Protein AF-U6GPA0-F1 (afdb_monomer_lite)

InterPro domains:
  IPR004038 Ribosomal protein eL8/eL30/eS12/Gadd45 [PF01248] (12-73)
  IPR029064 Ribosomal protein eL30-like superfamily [G3DSA:3.30.1330.30] (1-80)
  IPR029064 Ribosomal protein eL30-like superfamily [SSF55315] (11-75)
  IPR039109 Large ribosomal subunit protein eL30-like [PTHR11449] (2-76)

Radius of gyration: 24.14 Å; chains: 1; bounding box: 63×71×35 Å

Organism: Eimeria acervulina (NCBI:txid5801)

Structure (mmCIF, N/CA/C/O backbone):
data_AF-U6GPA0-F1
#
_entry.id   AF-U6GPA0-F1
#
loop_
_atom_site.group_PDB
_atom_site.id
_atom_site.type_symbol
_atom_site.label_atom_id
_atom_site.label_alt_id
_atom_site.label_comp_id
_atom_site.label_asym_id
_atom_site.label_entity_id
_atom_site.label_seq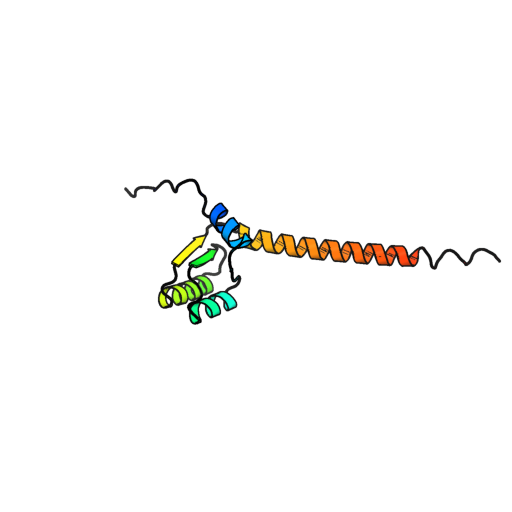_id
_atom_site.pdbx_PDB_ins_code
_atom_site.Cartn_x
_atom_site.Cartn_y
_atom_site.Cartn_z
_atom_site.occupancy
_atom_site.B_iso_or_equiv
_atom_site.auth_seq_id
_atom_site.auth_comp_id
_atom_site.auth_asym_id
_atom_site.auth_atom_id
_atom_site.pdbx_PDB_model_num
ATOM 1 N N . MET A 1 1 ? -22.396 -14.691 -23.720 1.00 36.34 1 MET A N 1
ATOM 2 C CA . MET A 1 1 ? -21.915 -13.312 -23.965 1.00 36.34 1 MET A CA 1
ATOM 3 C C . MET A 1 1 ? -21.836 -12.577 -22.632 1.00 36.34 1 MET A C 1
ATOM 5 O O . MET A 1 1 ? -22.861 -12.412 -21.980 1.00 36.34 1 MET A O 1
ATOM 9 N N . ALA A 1 2 ? -20.628 -12.251 -22.166 1.00 42.59 2 ALA A N 1
ATOM 10 C CA . ALA A 1 2 ? -20.406 -11.678 -20.838 1.00 42.59 2 ALA A CA 1
ATOM 11 C C . ALA A 1 2 ? -20.952 -10.242 -20.759 1.00 42.59 2 ALA A C 1
ATOM 13 O O . ALA A 1 2 ? -20.607 -9.385 -21.572 1.00 42.59 2 ALA A O 1
ATOM 14 N N . ARG A 1 3 ? -21.828 -9.985 -19.781 1.00 44.03 3 ARG A N 1
ATOM 15 C CA . ARG A 1 3 ? -22.432 -8.670 -19.544 1.00 44.03 3 ARG A CA 1
ATOM 16 C C . ARG A 1 3 ? -21.354 -7.698 -19.061 1.00 44.03 3 ARG A C 1
ATOM 18 O O . ARG A 1 3 ? -20.890 -7.791 -17.929 1.00 44.03 3 ARG A O 1
ATOM 25 N N . LYS A 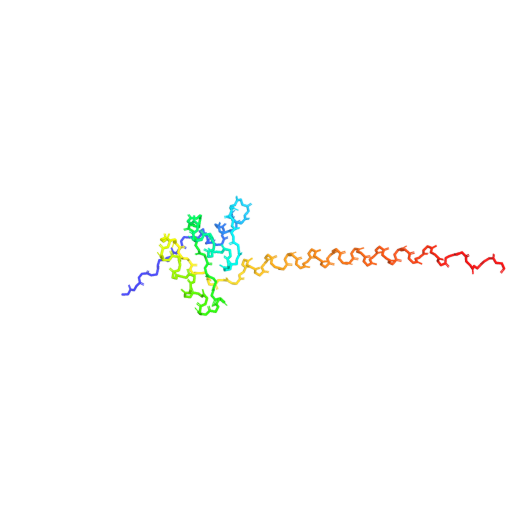1 4 ? -20.975 -6.746 -19.916 1.00 48.09 4 LYS A N 1
ATOM 26 C CA . LYS A 1 4 ? -20.126 -5.604 -19.560 1.00 48.09 4 LYS A CA 1
ATOM 27 C C . LYS A 1 4 ? -20.914 -4.695 -18.613 1.00 48.09 4 LYS A C 1
ATOM 29 O O . LYS A 1 4 ? -21.706 -3.866 -19.055 1.00 48.09 4 LYS A O 1
ATOM 34 N N . GLN A 1 5 ? -20.745 -4.892 -17.307 1.00 47.75 5 GLN A N 1
ATOM 35 C CA . GLN A 1 5 ? -21.302 -4.003 -16.290 1.00 47.75 5 GLN A CA 1
ATOM 36 C C . GLN A 1 5 ? -20.714 -2.599 -16.489 1.00 47.75 5 GLN A C 1
ATOM 38 O O . GLN A 1 5 ? -19.514 -2.384 -16.321 1.00 47.75 5 GLN A O 1
ATOM 43 N N . LYS A 1 6 ? -21.567 -1.641 -16.873 1.00 48.09 6 LYS A N 1
ATOM 44 C CA . LYS A 1 6 ? -21.276 -0.206 -16.780 1.00 48.09 6 LYS A CA 1
ATOM 45 C C . LYS A 1 6 ? -21.025 0.109 -15.304 1.00 48.09 6 LYS A C 1
ATOM 47 O O . LYS A 1 6 ? -21.964 0.159 -14.516 1.00 48.09 6 LYS A O 1
ATOM 52 N N . GLN A 1 7 ? -19.758 0.261 -14.927 1.00 54.66 7 GLN A N 1
ATOM 53 C CA . GLN A 1 7 ? -19.377 0.705 -13.590 1.00 54.66 7 GLN A CA 1
ATOM 54 C C . GLN A 1 7 ? -19.863 2.144 -13.406 1.00 54.66 7 GLN A C 1
ATOM 56 O O . GLN A 1 7 ? -19.495 3.030 -14.177 1.00 54.66 7 GLN A O 1
ATOM 61 N N . GLY A 1 8 ? -20.743 2.332 -12.419 1.00 44.81 8 GLY A N 1
ATOM 62 C CA . GLY A 1 8 ? -21.297 3.623 -12.030 1.00 44.81 8 GLY A CA 1
ATOM 63 C C . GLY A 1 8 ? -20.200 4.666 -11.841 1.00 44.81 8 GLY A C 1
ATOM 64 O O . GLY A 1 8 ? -19.138 4.385 -11.284 1.00 44.81 8 GLY A O 1
ATOM 65 N N . ALA A 1 9 ? -20.478 5.860 -12.349 1.00 43.22 9 ALA A N 1
ATOM 66 C CA . ALA A 1 9 ? -19.556 6.967 -12.551 1.00 43.22 9 ALA A CA 1
ATOM 67 C C . ALA A 1 9 ? -19.135 7.706 -11.264 1.00 43.22 9 ALA A C 1
ATOM 69 O O . ALA A 1 9 ? -18.809 8.885 -11.318 1.00 43.22 9 ALA A O 1
ATOM 70 N N . ASP A 1 10 ? -19.038 7.009 -10.132 1.00 51.75 10 ASP A N 1
ATOM 71 C CA . ASP A 1 10 ? -18.179 7.423 -9.023 1.00 51.75 10 ASP A CA 1
ATOM 72 C C . ASP A 1 10 ? -16.848 6.696 -9.192 1.00 51.75 10 ASP A C 1
ATOM 74 O O . ASP A 1 10 ? -16.615 5.618 -8.628 1.00 51.75 10 ASP A O 1
ATOM 78 N N . GLY A 1 11 ? -16.004 7.233 -10.073 1.00 70.06 11 GLY A N 1
ATOM 79 C CA . GLY A 1 11 ? -14.770 6.576 -10.490 1.00 70.06 11 GLY A CA 1
ATOM 80 C C . GLY A 1 11 ? -13.920 6.151 -9.291 1.00 70.06 11 GLY A C 1
ATOM 81 O O . GLY A 1 11 ? -13.771 6.895 -8.329 1.00 70.06 11 GLY A O 1
ATOM 82 N N . ILE A 1 12 ? -13.303 4.968 -9.349 1.00 75.94 12 ILE A N 1
ATOM 83 C CA . ILE A 1 12 ? -12.309 4.501 -8.356 1.00 75.94 12 ILE A CA 1
ATOM 84 C C . ILE A 1 12 ? -11.296 5.602 -8.000 1.00 75.94 12 ILE A C 1
ATOM 86 O O . ILE A 1 12 ? -10.860 5.706 -6.859 1.00 75.94 12 ILE A O 1
ATOM 90 N N . ASN A 1 13 ? -11.000 6.479 -8.957 1.00 77.38 13 ASN A N 1
ATOM 91 C CA . ASN A 1 13 ? -10.149 7.651 -8.798 1.00 77.38 13 ASN A CA 1
ATOM 92 C C . ASN A 1 13 ? -10.666 8.660 -7.758 1.00 77.38 13 ASN A C 1
ATOM 94 O O . ASN A 1 13 ? -9.859 9.159 -6.980 1.00 77.38 13 ASN A O 1
ATOM 98 N N . SER A 1 14 ? -11.971 8.955 -7.702 1.00 81.25 14 SER A N 1
ATOM 99 C CA . SER A 1 14 ? -12.538 9.900 -6.724 1.00 81.25 14 SER A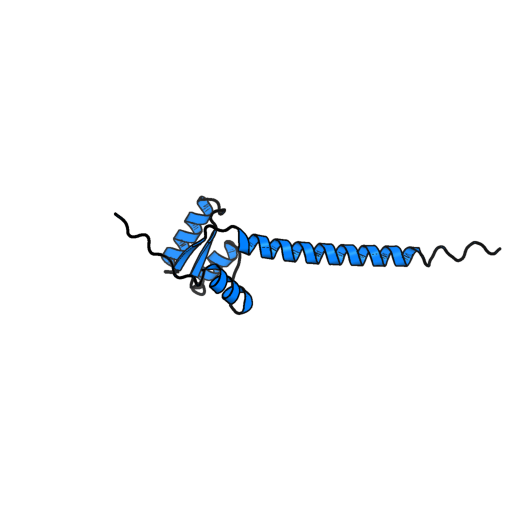 CA 1
ATOM 100 C C . SER A 1 14 ? -12.489 9.324 -5.308 1.00 81.25 14 SER A C 1
ATOM 102 O O . SER A 1 14 ? -12.065 9.997 -4.368 1.00 81.25 14 SER A O 1
ATOM 104 N N . ARG A 1 15 ? -12.814 8.034 -5.167 1.00 81.75 15 ARG A N 1
ATOM 105 C CA . ARG A 1 15 ? -12.704 7.297 -3.898 1.00 81.75 15 ARG A CA 1
ATOM 106 C C . ARG A 1 15 ? -11.257 7.207 -3.426 1.00 81.75 15 ARG A C 1
ATOM 108 O O . ARG A 1 15 ? -10.974 7.425 -2.252 1.00 81.75 15 ARG A O 1
ATOM 115 N N . LEU A 1 16 ? -10.331 6.952 -4.347 1.00 81.81 16 LEU A N 1
ATOM 116 C CA . LEU A 1 16 ? -8.905 6.913 -4.054 1.00 81.81 16 LEU A CA 1
ATOM 117 C C . LEU A 1 16 ? -8.388 8.288 -3.615 1.00 81.81 16 LEU A C 1
ATOM 119 O O . LEU A 1 16 ? -7.663 8.372 -2.631 1.00 81.81 16 LEU A O 1
ATOM 123 N N . GLN A 1 17 ? -8.804 9.371 -4.277 1.00 81.56 17 GLN A N 1
ATOM 124 C CA . GLN A 1 17 ? -8.461 10.735 -3.862 1.00 81.56 17 GLN A CA 1
ATOM 125 C C . GLN A 1 17 ? -8.957 11.064 -2.449 1.00 81.56 17 GLN A C 1
ATOM 127 O O . GLN A 1 17 ? -8.227 11.698 -1.692 1.00 81.56 17 GLN A O 1
ATOM 132 N N . LEU A 1 18 ? -10.161 10.624 -2.074 1.00 81.81 18 LEU A N 1
ATOM 133 C CA . LEU A 1 18 ? -10.677 10.803 -0.717 1.00 81.81 18 LEU A CA 1
ATOM 134 C C . LEU A 1 18 ? -9.818 10.049 0.309 1.00 81.81 18 LEU A C 1
ATOM 136 O O . LEU A 1 18 ? -9.375 10.638 1.292 1.00 81.81 18 LEU A O 1
ATOM 140 N N . VAL A 1 19 ? -9.516 8.774 0.040 1.00 82.50 19 VAL A N 1
ATOM 141 C CA . VAL A 1 19 ? -8.678 7.932 0.910 1.00 82.50 19 VAL A CA 1
ATOM 142 C C . VAL A 1 19 ? -7.273 8.513 1.074 1.00 82.50 19 VAL A C 1
ATOM 144 O O . VAL A 1 19 ? -6.705 8.420 2.154 1.00 82.50 19 VAL A O 1
ATOM 147 N N . MET A 1 20 ? -6.722 9.160 0.048 1.00 84.31 20 MET A N 1
ATOM 148 C CA . MET A 1 20 ? -5.417 9.822 0.152 1.00 84.31 20 MET A CA 1
ATOM 149 C C . MET A 1 20 ? -5.456 11.123 0.957 1.00 84.31 20 MET A C 1
ATOM 151 O O . MET A 1 20 ? -4.434 11.514 1.509 1.00 84.31 20 MET A O 1
ATOM 155 N N . LYS A 1 21 ? -6.607 11.805 1.018 1.00 80.19 21 LYS A N 1
ATOM 156 C CA . LYS A 1 21 ? -6.765 13.054 1.779 1.00 80.19 21 LYS A CA 1
ATOM 157 C C . LYS A 1 21 ? -6.998 12.811 3.268 1.00 80.19 21 LYS A C 1
ATOM 159 O O . LYS A 1 21 ? -6.436 13.531 4.083 1.00 80.19 21 LYS A O 1
ATOM 164 N N . SER A 1 22 ? -7.845 11.846 3.621 1.00 80.12 22 SER A N 1
ATOM 165 C CA . SER A 1 22 ? -8.290 11.633 5.009 1.00 80.12 22 SER A CA 1
ATOM 166 C C . SER A 1 22 ? -7.959 10.251 5.573 1.00 80.12 22 SER A C 1
ATOM 168 O O . SER A 1 22 ? -8.059 10.035 6.780 1.00 80.12 22 SER A O 1
ATOM 170 N N . GLY A 1 23 ? -7.583 9.296 4.722 1.00 80.25 23 GLY A N 1
ATOM 171 C CA . GLY A 1 23 ? -7.333 7.914 5.112 1.00 80.25 23 GLY A CA 1
ATOM 172 C C . GLY A 1 23 ? -5.886 7.638 5.516 1.00 80.25 23 GLY A C 1
ATOM 173 O O . GLY A 1 23 ? -4.952 8.365 5.183 1.00 80.25 23 GLY A O 1
ATOM 174 N N . LYS A 1 24 ? -5.690 6.517 6.219 1.00 84.31 24 LYS A N 1
ATOM 175 C CA . LYS A 1 24 ? -4.362 5.954 6.491 1.00 84.31 24 LYS A CA 1
ATOM 176 C C . LYS A 1 24 ? -3.951 5.073 5.320 1.00 84.31 24 LYS A C 1
ATOM 178 O O . LYS A 1 24 ? -4.598 4.062 5.054 1.00 84.31 24 LYS A O 1
ATOM 183 N N . VAL A 1 25 ? -2.871 5.450 4.645 1.00 86.44 25 VAL A N 1
ATOM 184 C CA . VAL A 1 25 ? -2.378 4.756 3.454 1.00 86.44 25 VAL A CA 1
ATOM 185 C C . VAL A 1 25 ? -0.901 4.435 3.627 1.00 86.44 25 VAL A C 1
ATOM 187 O O . VAL A 1 25 ? -0.120 5.274 4.070 1.00 86.44 25 VAL A O 1
ATOM 190 N N . CYS A 1 26 ? -0.509 3.220 3.254 1.00 82.94 26 CYS A N 1
ATOM 191 C CA . CYS A 1 26 ? 0.889 2.822 3.155 1.00 82.94 26 CYS A CA 1
ATOM 192 C C . CYS A 1 26 ? 1.257 2.667 1.678 1.00 82.94 26 CYS A C 1
ATOM 194 O O . CYS A 1 26 ? 0.525 2.029 0.923 1.00 82.94 26 CYS A O 1
ATOM 196 N N . LEU A 1 27 ? 2.394 3.235 1.277 1.00 84.75 27 LEU A N 1
ATOM 197 C CA . LEU A 1 27 ? 2.920 3.136 -0.084 1.00 84.75 27 LEU A CA 1
ATOM 198 C C . LEU A 1 27 ? 4.213 2.319 -0.084 1.00 84.75 27 LEU A C 1
ATOM 200 O O . LEU A 1 27 ? 5.034 2.451 0.826 1.00 84.75 27 LEU A O 1
ATOM 204 N N . GLY A 1 28 ? 4.396 1.504 -1.124 1.00 83.81 28 GLY A N 1
ATOM 205 C CA . GLY A 1 28 ? 5.563 0.641 -1.305 1.00 83.81 28 GLY A CA 1
ATOM 206 C C . GLY A 1 28 ? 5.320 -0.819 -0.914 1.00 83.81 28 GLY A C 1
ATOM 207 O O . GLY A 1 28 ? 4.416 -1.148 -0.155 1.00 83.81 28 GLY A O 1
ATOM 208 N N . VAL A 1 29 ? 6.142 -1.722 -1.454 1.00 85.88 29 VAL A N 1
ATOM 209 C CA . VAL A 1 29 ? 5.929 -3.170 -1.286 1.00 85.88 29 VAL A CA 1
ATOM 210 C C . VAL A 1 29 ? 6.388 -3.686 0.075 1.00 85.88 29 VAL A C 1
ATOM 212 O O . VAL A 1 29 ? 5.660 -4.440 0.707 1.00 85.88 29 VAL A O 1
ATOM 215 N N . LYS A 1 30 ? 7.538 -3.235 0.591 1.00 88.19 30 LYS A N 1
ATOM 216 C CA . LYS A 1 30 ? 8.031 -3.654 1.920 1.00 88.19 30 LYS A CA 1
ATOM 217 C C . LYS A 1 30 ? 7.042 -3.292 3.036 1.00 88.19 30 LYS A C 1
ATOM 219 O O . LYS A 1 30 ? 6.742 -4.104 3.907 1.00 88.19 30 LYS A O 1
ATOM 224 N N . THR A 1 31 ? 6.515 -2.074 2.977 1.00 88.69 31 THR A N 1
ATOM 225 C CA . THR A 1 31 ? 5.507 -1.552 3.907 1.00 88.69 31 THR A CA 1
ATOM 226 C C . THR A 1 31 ? 4.160 -2.244 3.711 1.00 88.69 31 THR A C 1
ATOM 228 O O 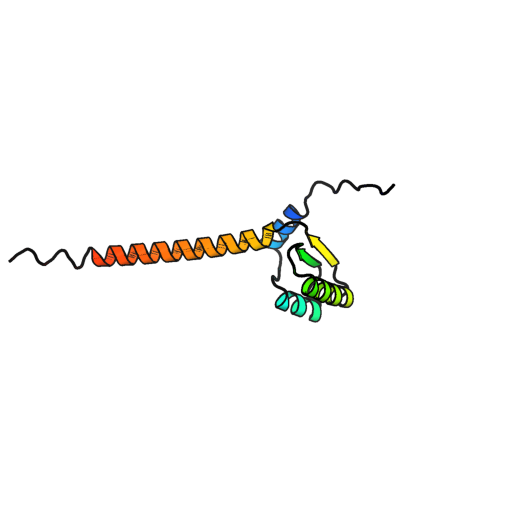. THR A 1 31 ? 3.528 -2.596 4.702 1.00 88.69 31 THR A O 1
ATOM 231 N N . ALA A 1 32 ? 3.742 -2.519 2.469 1.00 87.88 32 ALA A N 1
ATOM 232 C CA . ALA A 1 32 ? 2.530 -3.292 2.196 1.00 87.88 32 ALA A CA 1
ATOM 233 C C . ALA A 1 32 ? 2.608 -4.713 2.774 1.00 87.88 32 ALA A C 1
ATOM 235 O O . ALA A 1 32 ? 1.679 -5.134 3.454 1.00 87.88 32 ALA A O 1
ATOM 236 N N . VAL A 1 33 ? 3.727 -5.423 2.591 1.00 89.75 33 VAL A N 1
ATOM 237 C CA . VAL A 1 33 ? 3.944 -6.761 3.170 1.00 89.75 33 VAL A CA 1
ATOM 238 C C . VAL A 1 33 ? 3.937 -6.708 4.700 1.00 89.75 33 VAL A C 1
ATOM 240 O O . VAL A 1 33 ? 3.327 -7.560 5.338 1.00 89.75 33 VAL A O 1
ATOM 243 N N . HIS A 1 34 ? 4.539 -5.687 5.315 1.00 91.94 34 HIS A N 1
ATOM 244 C CA . HIS A 1 34 ? 4.464 -5.505 6.768 1.00 91.94 34 HIS A CA 1
ATOM 245 C C . HIS A 1 34 ? 3.020 -5.268 7.254 1.00 91.94 34 HIS A C 1
ATOM 247 O O . HIS A 1 34 ? 2.567 -5.887 8.219 1.00 91.94 34 HIS A O 1
ATOM 253 N N . SER A 1 35 ? 2.261 -4.416 6.562 1.00 90.69 35 SER A N 1
ATOM 254 C CA . SER A 1 35 ? 0.851 -4.145 6.869 1.00 90.69 35 SER A CA 1
ATOM 255 C C . SER A 1 35 ? -0.061 -5.356 6.633 1.00 90.69 35 SER A C 1
ATOM 257 O O . SER A 1 35 ? -1.026 -5.541 7.374 1.00 90.69 35 SER A O 1
ATOM 259 N N . LEU A 1 36 ? 0.259 -6.200 5.647 1.00 90.56 36 LEU A N 1
ATOM 260 C CA . LEU A 1 36 ? -0.406 -7.482 5.396 1.00 90.56 36 LEU A CA 1
ATOM 261 C C . LEU A 1 36 ? -0.114 -8.486 6.515 1.00 90.56 36 LEU A C 1
ATOM 263 O O . LEU A 1 36 ? -1.041 -9.053 7.082 1.00 90.56 36 LEU A O 1
ATOM 267 N N . ARG A 1 37 ? 1.157 -8.644 6.904 1.00 90.31 37 ARG A N 1
ATOM 268 C CA . ARG A 1 37 ? 1.569 -9.542 7.999 1.00 90.31 37 ARG A CA 1
ATOM 269 C C . ARG A 1 37 ? 0.973 -9.155 9.350 1.00 90.31 37 ARG A C 1
ATOM 271 O O . ARG A 1 37 ? 0.718 -10.023 10.173 1.00 90.31 37 ARG A O 1
ATOM 278 N N . THR A 1 38 ? 0.769 -7.862 9.584 1.00 91.19 38 THR A N 1
ATOM 279 C CA . THR A 1 38 ? 0.149 -7.352 10.817 1.00 91.19 38 THR A CA 1
ATOM 280 C C . THR A 1 38 ? -1.382 -7.329 10.763 1.00 91.19 38 THR A C 1
ATOM 282 O O . THR A 1 38 ? -2.005 -6.938 11.746 1.00 91.19 38 THR A O 1
ATOM 285 N N . GLY A 1 39 ? -1.999 -7.703 9.634 1.00 88.31 39 GLY A N 1
ATOM 286 C CA . GLY A 1 39 ? -3.458 -7.722 9.465 1.00 88.31 39 GLY A CA 1
ATOM 287 C C . GLY A 1 39 ? -4.121 -6.339 9.462 1.00 88.31 39 GLY A C 1
ATOM 288 O O . GLY A 1 39 ? -5.337 -6.231 9.597 1.00 88.31 39 GLY A O 1
ATOM 289 N N . LYS A 1 40 ? -3.342 -5.257 9.331 1.00 88.44 40 LYS A N 1
ATOM 290 C CA . LYS A 1 40 ? -3.858 -3.876 9.317 1.00 88.44 40 LYS A CA 1
ATOM 291 C C . LYS A 1 40 ? -4.347 -3.452 7.933 1.00 88.44 40 LYS A C 1
ATOM 293 O O . LYS A 1 40 ? -5.155 -2.528 7.822 1.00 88.44 40 LYS A O 1
ATOM 298 N N . ALA A 1 41 ? -3.837 -4.089 6.881 1.00 88.12 41 ALA A N 1
ATOM 299 C CA . ALA A 1 41 ? -4.276 -3.847 5.515 1.00 88.12 41 ALA A CA 1
ATOM 300 C C . ALA A 1 41 ? -5.680 -4.433 5.289 1.00 88.12 41 ALA A C 1
ATOM 302 O O . ALA A 1 41 ? -5.953 -5.558 5.682 1.00 88.12 41 ALA A O 1
ATOM 303 N N . LYS A 1 42 ? -6.568 -3.661 4.653 1.00 89.06 42 LYS A N 1
ATOM 304 C CA . LYS A 1 42 ? -7.919 -4.112 4.253 1.00 89.06 42 LYS A CA 1
ATOM 305 C C . LYS A 1 42 ? -8.083 -4.201 2.734 1.00 89.06 42 LYS A C 1
ATOM 307 O O . LYS A 1 42 ? -8.871 -4.999 2.235 1.00 89.06 42 LYS A O 1
ATOM 312 N N . LEU A 1 43 ? -7.336 -3.373 2.006 1.00 89.25 43 LEU A N 1
ATOM 313 C CA . LEU A 1 43 ? -7.360 -3.272 0.553 1.00 89.25 43 LEU A CA 1
ATOM 314 C C . LEU A 1 43 ? -5.933 -3.047 0.047 1.00 89.25 43 LEU A C 1
ATOM 316 O O . LEU A 1 43 ? -5.226 -2.174 0.552 1.00 89.25 43 LEU A O 1
ATOM 320 N N . ILE A 1 44 ? -5.536 -3.817 -0.961 1.00 89.62 44 ILE A N 1
ATOM 321 C CA . ILE A 1 44 ? -4.285 -3.669 -1.700 1.00 89.62 44 ILE A CA 1
ATOM 322 C C . ILE A 1 44 ? -4.619 -3.222 -3.120 1.00 89.62 44 ILE A C 1
ATOM 324 O O . ILE A 1 44 ? -5.482 -3.795 -3.787 1.00 89.62 44 ILE A O 1
ATOM 328 N N . ILE A 1 45 ? -3.910 -2.202 -3.593 1.00 88.38 45 ILE A N 1
ATOM 329 C CA . ILE A 1 45 ? -4.026 -1.703 -4.961 1.00 88.38 45 ILE A CA 1
ATOM 330 C C . ILE A 1 45 ? -2.718 -2.009 -5.678 1.00 88.38 45 ILE A C 1
ATOM 332 O O . ILE A 1 45 ? -1.656 -1.570 -5.240 1.00 88.38 45 ILE A O 1
ATOM 336 N N . ILE A 1 46 ? -2.803 -2.758 -6.775 1.00 87.25 46 ILE A N 1
ATOM 337 C CA . ILE A 1 46 ? -1.643 -3.133 -7.587 1.00 87.25 46 ILE A CA 1
ATOM 338 C C . ILE A 1 46 ? -1.712 -2.367 -8.899 1.00 87.25 46 ILE A C 1
ATOM 340 O O . ILE A 1 46 ? -2.701 -2.465 -9.626 1.00 87.25 46 ILE A O 1
ATOM 344 N N . SER A 1 47 ? -0.662 -1.611 -9.200 1.00 83.50 47 SER A N 1
ATOM 345 C CA . SER A 1 47 ? -0.518 -0.925 -10.479 1.00 83.50 47 SER A CA 1
ATOM 346 C C . SER A 1 47 ? -0.098 -1.894 -11.584 1.00 83.50 47 SER A C 1
ATOM 348 O O . SER A 1 47 ? 0.617 -2.869 -11.351 1.00 83.50 47 SER A O 1
ATOM 350 N N . ASN A 1 48 ? -0.506 -1.598 -12.818 1.00 81.94 48 ASN A N 1
ATOM 351 C CA . ASN A 1 48 ? -0.138 -2.406 -13.983 1.00 81.94 48 ASN A CA 1
ATOM 352 C C . ASN A 1 48 ? 1.368 -2.360 -14.323 1.00 81.94 48 ASN A C 1
ATOM 354 O O . ASN A 1 48 ? 1.875 -3.252 -14.990 1.00 81.94 48 ASN A O 1
ATOM 358 N N . ASN A 1 49 ? 2.093 -1.343 -13.848 1.00 81.94 49 ASN A N 1
ATOM 359 C CA . ASN A 1 49 ? 3.537 -1.186 -14.063 1.00 81.94 49 ASN A CA 1
ATOM 360 C C . ASN A 1 49 ? 4.411 -2.011 -13.088 1.00 81.94 49 ASN A C 1
ATOM 362 O O . ASN A 1 49 ? 5.638 -1.974 -13.181 1.00 81.94 49 ASN A O 1
ATOM 366 N N . CYS A 1 50 ? 3.816 -2.734 -12.131 1.00 80.31 50 CYS A N 1
ATOM 367 C CA . CYS A 1 50 ? 4.575 -3.543 -11.178 1.00 80.31 50 CYS A CA 1
ATOM 368 C C . CYS A 1 50 ? 5.165 -4.795 -11.861 1.00 80.31 50 CYS A C 1
ATOM 370 O O . CYS A 1 50 ? 4.438 -5.492 -12.570 1.00 80.31 50 CYS A O 1
ATOM 372 N N . PRO A 1 51 ? 6.449 -5.140 -11.621 1.00 85.94 51 PRO A N 1
ATOM 373 C CA . PRO A 1 51 ? 7.064 -6.323 -12.220 1.00 85.94 51 PRO A CA 1
ATOM 374 C C . PRO A 1 51 ? 6.338 -7.595 -11.772 1.00 85.94 51 PRO A C 1
ATOM 376 O O . PRO A 1 51 ? 5.976 -7.721 -10.599 1.00 85.94 51 PRO A O 1
ATOM 379 N N . ALA A 1 52 ? 6.169 -8.546 -12.696 1.00 84.56 52 ALA A N 1
ATOM 380 C CA . ALA A 1 52 ? 5.344 -9.741 -12.497 1.00 84.56 52 ALA A CA 1
ATOM 381 C C . ALA A 1 52 ? 5.699 -10.515 -11.217 1.00 84.56 52 ALA A C 1
ATOM 383 O O . ALA A 1 52 ? 4.807 -10.863 -10.453 1.00 84.56 52 ALA A O 1
ATOM 384 N N . LEU A 1 53 ? 6.993 -10.683 -10.919 1.00 88.12 53 LEU A N 1
ATOM 385 C CA . LEU A 1 53 ? 7.452 -11.374 -9.708 1.00 88.12 53 LEU A CA 1
ATOM 386 C C . LEU A 1 53 ? 6.904 -10.731 -8.422 1.00 88.12 53 LEU A C 1
ATOM 388 O O . LEU A 1 53 ? 6.393 -11.416 -7.541 1.00 88.12 53 LEU A O 1
ATOM 392 N N . ARG A 1 54 ? 6.966 -9.398 -8.335 1.00 86.50 54 ARG A N 1
ATOM 393 C CA . ARG A 1 54 ? 6.529 -8.645 -7.152 1.00 86.50 54 ARG A CA 1
ATOM 394 C C . ARG A 1 54 ? 5.009 -8.550 -7.065 1.00 86.50 54 ARG A C 1
ATOM 396 O O . ARG A 1 54 ? 4.457 -8.506 -5.970 1.00 86.50 54 ARG A O 1
ATOM 403 N N . LYS A 1 55 ? 4.338 -8.517 -8.217 1.00 88.12 55 LYS A N 1
ATOM 404 C CA . LYS A 1 55 ? 2.881 -8.609 -8.298 1.00 88.12 55 LYS A CA 1
ATOM 405 C C . LYS A 1 55 ? 2.398 -9.939 -7.711 1.00 88.12 55 LYS A C 1
ATOM 407 O O . LYS A 1 55 ? 1.597 -9.907 -6.781 1.00 88.12 55 LYS A O 1
ATOM 412 N N . SER A 1 56 ? 2.954 -11.064 -8.164 1.00 91.06 56 SER A N 1
ATOM 413 C CA . SER A 1 56 ? 2.603 -12.396 -7.655 1.00 91.06 56 SER A CA 1
ATOM 414 C C . SER A 1 56 ? 2.912 -12.556 -6.166 1.00 91.06 56 SER A C 1
ATOM 416 O O . SER A 1 56 ? 2.114 -13.123 -5.427 1.00 91.06 56 SER A O 1
ATOM 418 N N . GLU A 1 57 ? 4.039 -12.013 -5.698 1.00 90.31 57 GLU A N 1
ATOM 419 C CA . GLU A 1 57 ? 4.402 -12.029 -4.278 1.00 90.31 57 GLU A CA 1
ATOM 420 C C . GLU A 1 57 ? 3.361 -11.298 -3.410 1.00 90.31 57 GLU A C 1
ATOM 422 O O . GLU A 1 57 ? 2.876 -11.836 -2.415 1.00 90.31 57 GLU A O 1
ATOM 427 N N . VAL A 1 58 ? 2.978 -10.076 -3.793 1.00 90.31 58 VAL A N 1
ATOM 428 C CA . VAL A 1 58 ? 2.003 -9.278 -3.034 1.00 90.31 58 VAL A CA 1
ATOM 429 C C . VAL A 1 58 ? 0.600 -9.884 -3.108 1.00 90.31 58 VAL A C 1
ATOM 431 O O . VAL A 1 58 ? -0.105 -9.886 -2.100 1.00 90.31 58 VAL A O 1
ATOM 434 N N . GLU A 1 59 ? 0.198 -10.422 -4.261 1.00 90.31 59 GLU A N 1
ATOM 435 C CA . GLU A 1 59 ? -1.073 -11.143 -4.419 1.00 90.31 59 GLU A CA 1
ATOM 436 C C . GLU A 1 59 ? -1.143 -12.371 -3.515 1.00 90.31 59 GLU A C 1
ATOM 438 O O . GLU A 1 59 ? -2.158 -12.587 -2.851 1.00 90.31 59 GLU A O 1
ATOM 443 N N . TYR A 1 60 ? -0.051 -13.131 -3.427 1.00 93.06 60 TYR A N 1
ATOM 444 C CA . TYR A 1 60 ? 0.035 -14.293 -2.555 1.00 93.06 60 TYR A CA 1
ATOM 445 C C . TYR A 1 60 ? -0.157 -13.911 -1.081 1.00 93.06 60 TYR A C 1
ATOM 447 O O . TYR A 1 60 ? -1.003 -14.485 -0.393 1.00 93.06 60 TYR A O 1
ATOM 455 N N . TYR A 1 61 ? 0.545 -12.880 -0.600 1.00 91.88 61 TYR A N 1
ATOM 456 C CA . TYR A 1 61 ? 0.362 -12.406 0.776 1.00 91.88 61 TYR A CA 1
ATOM 457 C C . TYR A 1 61 ? -1.027 -11.812 1.028 1.00 91.88 61 TYR A C 1
ATOM 459 O O . TYR A 1 61 ? -1.583 -11.994 2.112 1.00 91.88 61 TYR A O 1
ATOM 467 N N . ALA A 1 62 ? -1.606 -11.119 0.046 1.00 91.38 62 ALA A N 1
ATOM 468 C CA . ALA A 1 62 ? -2.960 -10.591 0.154 1.00 91.38 62 ALA A CA 1
ATOM 469 C C . ALA A 1 62 ? -4.005 -11.712 0.250 1.00 91.38 62 ALA A C 1
ATOM 471 O O . ALA A 1 62 ? -4.940 -11.595 1.044 1.00 91.38 62 ALA A O 1
ATOM 472 N N . MET A 1 63 ? -3.815 -12.808 -0.490 1.00 91.50 63 MET A N 1
ATOM 473 C CA . MET A 1 63 ? -4.670 -13.993 -0.430 1.00 91.50 63 MET A CA 1
ATOM 474 C C . MET A 1 63 ? -4.605 -14.663 0.948 1.00 91.50 63 MET A C 1
ATOM 476 O O . MET A 1 63 ? -5.650 -14.900 1.555 1.00 91.50 63 MET A O 1
ATOM 480 N N . LEU A 1 64 ? -3.401 -14.858 1.499 1.00 91.06 64 LEU A N 1
ATOM 481 C CA . LEU A 1 64 ? -3.224 -15.392 2.856 1.00 91.06 64 LEU A CA 1
ATOM 482 C C . LEU A 1 64 ? -3.888 -14.508 3.923 1.00 91.06 64 LEU A C 1
ATOM 484 O O . LEU A 1 64 ? -4.537 -15.012 4.838 1.00 91.06 64 LEU A O 1
ATOM 488 N N . ALA A 1 65 ? -3.763 -13.186 3.788 1.00 89.94 65 ALA A N 1
ATOM 489 C CA . ALA A 1 65 ? -4.354 -12.212 4.704 1.00 89.94 65 ALA A CA 1
ATOM 490 C C . ALA A 1 65 ? -5.851 -11.940 4.448 1.00 89.94 65 ALA A C 1
ATOM 492 O O . ALA A 1 65 ? -6.428 -11.079 5.112 1.00 89.94 65 ALA A O 1
ATOM 493 N N . LYS A 1 66 ? -6.481 -12.626 3.478 1.00 90.31 66 LYS A N 1
ATOM 494 C CA . LYS A 1 66 ? -7.873 -12.398 3.039 1.00 90.31 66 LYS A CA 1
ATOM 495 C C . LYS A 1 66 ? -8.179 -10.919 2.737 1.00 90.31 66 LYS A C 1
ATOM 497 O O . LYS A 1 66 ? -9.274 -10.427 3.005 1.00 90.31 66 LYS A O 1
ATOM 502 N N . CYS A 1 67 ? -7.202 -10.198 2.194 1.00 89.50 67 CYS A N 1
ATOM 503 C CA . CYS A 1 67 ? -7.320 -8.787 1.838 1.00 89.50 67 CYS A CA 1
ATOM 504 C C . CYS A 1 67 ? -7.878 -8.621 0.422 1.00 89.50 67 CYS A C 1
ATOM 506 O O . CYS A 1 67 ? -7.526 -9.375 -0.484 1.00 89.50 67 CYS A O 1
ATOM 508 N N . GLY A 1 68 ? -8.705 -7.594 0.201 1.00 88.31 68 GLY A N 1
ATOM 509 C CA . GLY A 1 68 ? -9.180 -7.269 -1.145 1.00 88.31 68 GLY A CA 1
ATOM 510 C C . GLY A 1 68 ? -8.022 -6.817 -2.038 1.00 88.31 68 GLY A C 1
ATOM 511 O O . GLY A 1 68 ? -7.226 -5.973 -1.625 1.00 88.31 68 GLY A O 1
ATOM 512 N N . VAL A 1 69 ? -7.936 -7.345 -3.260 1.00 88.88 69 VAL A N 1
ATOM 513 C CA . VAL A 1 69 ? -6.943 -6.935 -4.265 1.00 88.88 69 VAL A CA 1
ATOM 514 C C . VAL A 1 69 ? -7.655 -6.248 -5.420 1.00 88.88 69 VAL A C 1
ATOM 516 O O . VAL A 1 69 ? -8.589 -6.799 -5.998 1.00 88.88 69 VAL A O 1
ATOM 519 N N . HIS A 1 70 ? -7.211 -5.040 -5.762 1.00 87.31 70 HIS A N 1
ATOM 520 C CA . HIS A 1 70 ? -7.732 -4.294 -6.899 1.00 87.31 70 HIS A CA 1
ATOM 521 C C . HIS A 1 70 ? -6.611 -3.966 -7.889 1.00 87.31 70 HIS A C 1
ATOM 523 O O . HIS A 1 70 ? -5.696 -3.195 -7.584 1.00 87.31 70 HIS A O 1
ATOM 529 N N . HIS A 1 71 ? -6.704 -4.511 -9.103 1.00 85.62 71 HIS A N 1
ATOM 530 C CA . HIS A 1 71 ? -5.799 -4.152 -10.193 1.00 85.62 71 HIS A CA 1
ATOM 531 C C . HIS A 1 71 ? -6.189 -2.794 -10.748 1.00 85.62 71 HIS A C 1
ATOM 533 O O . HIS A 1 71 ? -7.286 -2.601 -11.271 1.00 85.62 71 HIS A O 1
ATOM 539 N N . TYR A 1 72 ? -5.291 -1.834 -10.597 1.00 81.69 72 TYR A N 1
ATOM 540 C CA . TYR A 1 72 ? -5.503 -0.488 -11.076 1.00 81.69 72 TYR A CA 1
ATOM 541 C C . TYR A 1 72 ? -4.726 -0.276 -12.384 1.00 81.69 72 TYR A C 1
ATOM 543 O O . TYR A 1 72 ? -3.496 -0.384 -12.392 1.00 81.69 72 TYR A O 1
ATOM 551 N N . PRO A 1 73 ? -5.423 0.015 -13.500 1.00 71.69 73 PRO A N 1
ATOM 552 C CA . PRO A 1 73 ? -4.791 0.148 -14.811 1.00 71.69 73 PRO A CA 1
ATOM 553 C C . PRO A 1 73 ? -4.008 1.460 -14.983 1.00 71.69 73 PRO A C 1
ATOM 555 O O . PRO A 1 73 ? -3.275 1.596 -15.956 1.00 71.69 73 PRO A O 1
ATOM 558 N N . GLY A 1 74 ? -4.157 2.435 -14.077 1.00 63.00 74 GLY A N 1
ATOM 559 C CA . GLY A 1 74 ? -3.541 3.758 -14.202 1.00 63.00 74 GLY A CA 1
ATOM 560 C C . GLY A 1 74 ? -2.210 3.922 -13.455 1.00 63.00 74 GLY A C 1
ATOM 561 O O . GLY A 1 74 ? -2.055 3.495 -12.316 1.00 63.00 74 GLY A O 1
ATOM 562 N N . ASP A 1 75 ? -1.275 4.651 -14.062 1.00 55.75 75 ASP A N 1
ATOM 563 C CA . ASP A 1 75 ? 0.034 5.034 -13.4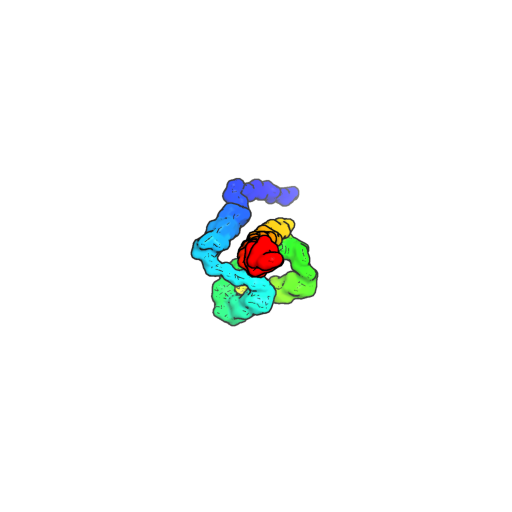92 1.00 55.75 75 ASP A CA 1
ATOM 564 C C . ASP A 1 75 ? -0.038 6.229 -12.500 1.00 55.75 75 ASP A C 1
ATOM 566 O O . ASP A 1 75 ? 0.948 6.668 -11.909 1.00 55.75 75 ASP A O 1
ATOM 570 N N . VAL A 1 76 ? -1.221 6.824 -12.323 1.00 49.88 76 VAL A N 1
ATOM 571 C CA . VAL A 1 76 ? -1.327 8.263 -12.018 1.00 49.88 76 VAL A CA 1
ATOM 572 C C . VAL A 1 76 ? -1.105 8.657 -10.554 1.00 49.88 76 VAL A C 1
ATOM 574 O O . VAL A 1 76 ? -0.611 9.758 -10.311 1.00 49.88 76 VAL A O 1
ATOM 577 N N . LEU A 1 77 ? -1.436 7.828 -9.561 1.00 54.34 77 LEU A N 1
ATOM 578 C CA . LEU A 1 77 ? -1.393 8.299 -8.169 1.00 54.34 77 LEU A CA 1
ATOM 579 C C . LEU A 1 77 ? 0.038 8.399 -7.613 1.00 54.34 77 LEU A C 1
ATOM 581 O O . LEU A 1 77 ? 0.385 9.389 -6.968 1.00 54.34 77 LEU A O 1
ATOM 585 N N . LEU A 1 78 ? 0.882 7.406 -7.900 1.00 48.66 78 LEU A N 1
ATOM 586 C CA . LEU A 1 78 ? 2.268 7.387 -7.431 1.00 48.66 78 LEU A CA 1
ATOM 587 C C . LEU A 1 78 ? 3.115 8.433 -8.173 1.00 48.66 78 LEU A C 1
ATOM 589 O O . LEU A 1 78 ? 3.868 9.175 -7.545 1.00 48.66 78 LEU A O 1
ATOM 593 N N . LEU A 1 79 ? 2.915 8.568 -9.490 1.00 42.97 79 LEU A N 1
ATOM 594 C CA . LEU A 1 79 ? 3.635 9.540 -10.312 1.00 42.97 79 LEU A CA 1
ATOM 595 C C . LEU A 1 79 ? 3.297 10.991 -9.919 1.00 42.97 79 LEU A C 1
ATOM 597 O O . LEU A 1 79 ? 4.174 11.853 -9.920 1.00 42.97 79 LEU A O 1
ATOM 601 N N . ARG A 1 80 ? 2.041 11.276 -9.540 1.00 46.28 80 ARG A N 1
ATOM 602 C CA . ARG A 1 80 ? 1.617 12.618 -9.093 1.00 46.28 80 ARG A CA 1
ATOM 603 C C . ARG A 1 80 ? 2.232 12.999 -7.747 1.00 46.28 80 ARG A C 1
ATOM 605 O O . ARG A 1 80 ? 2.714 14.120 -7.619 1.00 46.28 80 ARG A O 1
ATOM 612 N N . LEU A 1 81 ? 2.268 12.085 -6.774 1.00 55.81 81 LEU A N 1
ATOM 613 C CA . LEU A 1 81 ? 2.893 12.353 -5.471 1.00 55.81 81 LEU A CA 1
ATOM 614 C C . LEU A 1 81 ? 4.411 12.548 -5.592 1.00 55.81 81 LEU A C 1
ATOM 616 O O . LEU A 1 81 ? 4.970 13.443 -4.961 1.00 55.81 81 LEU A O 1
ATOM 620 N N . GLN A 1 82 ? 5.067 11.780 -6.463 1.00 52.91 82 GLN A N 1
ATOM 621 C CA . GLN A 1 82 ? 6.508 11.899 -6.687 1.00 52.91 82 GLN A CA 1
ATOM 622 C C . GLN A 1 82 ? 6.884 13.208 -7.407 1.00 52.91 82 GLN A C 1
ATOM 624 O O . GLN A 1 82 ? 7.875 13.847 -7.052 1.00 52.91 82 GLN A O 1
ATOM 629 N N . ARG A 1 83 ? 6.053 13.669 -8.356 1.00 52.75 83 ARG A N 1
ATOM 630 C CA . ARG A 1 83 ? 6.215 14.975 -9.026 1.00 52.75 83 ARG A CA 1
ATOM 631 C C . ARG A 1 83 ? 6.046 16.155 -8.058 1.00 52.75 83 ARG A C 1
ATOM 633 O O . ARG A 1 83 ? 6.799 17.119 -8.159 1.00 52.75 83 ARG A O 1
ATOM 640 N N . VAL A 1 84 ? 5.103 16.074 -7.113 1.00 68.62 84 VAL A N 1
ATOM 641 C CA . VAL A 1 84 ? 4.881 17.129 -6.102 1.00 68.62 84 VAL A CA 1
ATOM 642 C C . VAL A 1 84 ? 6.066 17.237 -5.136 1.00 68.62 84 VAL A C 1
ATOM 644 O O . VAL A 1 84 ? 6.503 18.348 -4.841 1.00 68.62 84 VAL A O 1
ATOM 647 N N . GLN A 1 85 ? 6.647 16.113 -4.699 1.00 61.88 85 GLN A N 1
ATOM 648 C CA . GLN A 1 85 ? 7.844 16.150 -3.848 1.00 61.88 85 GLN A CA 1
ATOM 649 C C . GLN A 1 85 ? 9.081 16.698 -4.580 1.00 61.88 85 GLN A C 1
ATOM 651 O O . GLN A 1 85 ? 9.824 17.491 -4.000 1.00 61.88 85 GLN A O 1
ATOM 656 N N . GLN A 1 86 ? 9.283 16.354 -5.859 1.00 66.19 86 GLN A N 1
ATOM 657 C CA . GLN A 1 86 ? 10.386 16.918 -6.652 1.00 66.19 86 GLN A CA 1
ATOM 658 C C . GLN A 1 86 ? 10.234 18.425 -6.899 1.00 66.19 86 GLN A C 1
ATOM 660 O O . GLN A 1 86 ? 11.225 19.149 -6.822 1.00 66.19 86 GLN A O 1
ATOM 665 N N . GLN A 1 87 ? 9.016 18.926 -7.140 1.00 67.44 87 GLN A N 1
ATOM 666 C CA . GLN A 1 87 ? 8.790 20.368 -7.293 1.00 67.44 87 GLN A CA 1
ATOM 667 C C . GLN A 1 87 ? 9.084 21.150 -6.006 1.00 67.44 87 GLN A C 1
ATOM 669 O O . GLN A 1 87 ? 9.692 22.216 -6.079 1.00 67.44 87 GLN A O 1
ATOM 674 N N . GLN A 1 88 ? 8.718 20.623 -4.832 1.00 68.12 88 GLN A N 1
ATOM 675 C CA . GLN A 1 88 ? 9.035 21.281 -3.558 1.00 68.12 88 GLN A CA 1
ATOM 676 C C . GLN A 1 88 ? 10.546 21.339 -3.293 1.00 68.12 88 GLN A C 1
ATOM 678 O O . GLN A 1 88 ? 11.047 22.374 -2.857 1.00 68.12 88 GLN A O 1
ATOM 683 N N . GLN A 1 89 ? 11.293 20.278 -3.615 1.00 71.62 89 GLN A N 1
ATOM 684 C CA . GLN A 1 89 ? 12.755 20.281 -3.477 1.00 71.62 89 GLN A CA 1
ATOM 685 C C . GLN A 1 89 ? 13.435 21.252 -4.454 1.00 71.62 89 GLN A C 1
ATOM 687 O O . GLN A 1 89 ? 14.355 21.968 -4.062 1.00 71.62 89 GLN A O 1
ATOM 692 N N . GLN A 1 90 ? 12.955 21.342 -5.699 1.00 75.38 90 GLN A N 1
ATOM 693 C CA . GLN A 1 90 ? 13.481 22.303 -6.677 1.00 75.38 90 GLN A CA 1
ATOM 694 C C . GLN A 1 90 ? 13.211 23.756 -6.265 1.00 75.38 90 GLN A C 1
ATOM 696 O O . GLN A 1 90 ? 14.093 24.602 -6.402 1.00 75.38 90 GLN A O 1
ATOM 701 N N . GLN A 1 91 ? 12.036 24.053 -5.701 1.00 74.44 91 GLN A N 1
ATOM 702 C CA . GLN A 1 91 ? 11.726 25.394 -5.192 1.00 74.44 91 GLN A CA 1
ATOM 703 C C . GLN A 1 91 ? 12.609 25.781 -3.997 1.00 74.44 91 GLN A C 1
ATOM 705 O O . GLN A 1 91 ? 13.076 26.916 -3.930 1.00 74.44 91 GLN A O 1
ATOM 710 N N . GLN A 1 92 ? 12.903 24.846 -3.088 1.00 74.00 92 GLN A N 1
ATOM 711 C CA . GLN A 1 92 ? 13.817 25.101 -1.967 1.00 74.00 92 GLN A CA 1
ATOM 712 C C . GLN A 1 92 ? 15.257 25.351 -2.437 1.00 74.00 92 GLN A C 1
ATOM 714 O O . GLN A 1 92 ? 15.913 26.263 -1.936 1.00 74.00 92 GLN A O 1
ATOM 719 N N . GLN A 1 93 ? 15.735 24.607 -3.439 1.00 75.62 93 GLN A N 1
ATOM 720 C CA . GLN A 1 93 ? 17.065 24.831 -4.018 1.00 75.62 93 GLN A CA 1
ATOM 721 C C . GLN A 1 93 ? 17.161 26.179 -4.745 1.00 75.62 93 GLN A C 1
ATOM 723 O O . GLN A 1 93 ? 18.153 26.888 -4.584 1.00 75.62 93 GLN A O 1
ATOM 728 N N . GLN A 1 94 ? 16.121 26.584 -5.483 1.00 76.19 94 GLN A N 1
ATOM 729 C CA . GLN A 1 94 ? 16.087 27.899 -6.136 1.00 76.19 94 GLN A CA 1
ATOM 730 C C . GLN A 1 94 ? 16.072 29.051 -5.121 1.00 76.19 94 GLN A C 1
ATOM 732 O O . GLN A 1 94 ? 16.766 30.049 -5.316 1.00 76.19 94 GLN A O 1
ATOM 737 N N . GLN A 1 95 ? 15.345 28.910 -4.008 1.00 74.88 95 GLN A N 1
ATOM 738 C CA . GLN A 1 95 ? 15.347 29.914 -2.939 1.00 74.88 95 GLN A CA 1
ATOM 739 C C . GLN A 1 95 ? 16.711 30.018 -2.240 1.00 74.88 95 GLN A C 1
ATOM 741 O O . GLN A 1 95 ? 17.162 31.128 -1.957 1.00 74.88 95 GLN A O 1
ATOM 746 N N . GLN A 1 96 ? 17.404 28.896 -2.017 1.00 74.75 96 GLN A N 1
ATOM 747 C CA . GLN A 1 96 ? 18.761 28.902 -1.456 1.00 74.75 96 GLN A CA 1
ATOM 748 C C . GLN A 1 96 ? 19.776 29.551 -2.409 1.00 74.75 96 GLN A C 1
ATOM 750 O O . GLN A 1 96 ? 20.602 30.351 -1.971 1.00 74.75 96 GLN A O 1
ATOM 755 N N . GLN A 1 97 ? 19.680 29.287 -3.716 1.00 74.56 97 GLN A N 1
ATOM 756 C CA . GLN A 1 97 ? 20.547 29.923 -4.715 1.00 74.56 97 GLN A CA 1
ATOM 757 C C . GLN A 1 97 ? 20.305 31.439 -4.818 1.00 74.56 97 GLN A C 1
ATOM 759 O O . GLN A 1 97 ? 21.263 32.207 -4.908 1.00 74.56 97 GLN A O 1
ATOM 764 N N . GLN A 1 98 ? 19.053 31.901 -4.724 1.00 71.94 98 GLN A N 1
ATOM 765 C CA . GLN A 1 98 ? 18.739 33.338 -4.708 1.00 71.94 98 GLN A CA 1
ATOM 766 C C . GLN A 1 98 ? 19.230 34.051 -3.438 1.00 71.94 98 GLN A C 1
ATOM 768 O O . GLN A 1 98 ? 19.584 35.230 -3.492 1.00 71.94 98 GLN A O 1
ATOM 773 N N . GLN A 1 99 ? 19.270 33.366 -2.292 1.00 67.19 99 GLN A N 1
ATOM 774 C CA . GLN A 1 99 ? 19.824 33.931 -1.056 1.00 67.19 99 GLN A CA 1
ATOM 775 C C . GLN A 1 99 ? 21.353 34.038 -1.107 1.00 67.19 99 GLN A C 1
ATOM 777 O O . GLN A 1 99 ? 21.902 35.044 -0.665 1.00 67.19 99 GLN A O 1
ATOM 782 N N . GLN A 1 100 ? 22.038 33.063 -1.713 1.00 63.81 100 GLN A N 1
ATOM 783 C CA . GLN A 1 100 ? 23.492 33.120 -1.893 1.00 63.81 100 GLN A CA 1
ATOM 784 C C . GLN A 1 100 ? 23.907 34.244 -2.852 1.00 63.81 100 GLN A C 1
ATOM 786 O O . GLN A 1 100 ? 24.842 34.980 -2.554 1.00 63.81 100 GLN A O 1
ATOM 791 N N . GLN A 1 101 ? 23.168 34.465 -3.944 1.00 62.78 101 GLN A N 1
ATOM 792 C CA . GLN A 1 101 ? 23.454 35.575 -4.863 1.00 62.78 101 GLN A CA 1
ATOM 793 C C . GLN A 1 101 ? 23.223 36.954 -4.223 1.00 62.78 101 GLN A C 1
ATOM 795 O O . GLN A 1 101 ? 24.006 37.871 -4.463 1.00 62.78 101 GLN A O 1
ATOM 800 N N . ARG A 1 102 ? 22.223 37.095 -3.338 1.00 55.56 102 ARG A N 1
ATOM 801 C CA . ARG A 1 102 ? 22.012 38.335 -2.566 1.00 55.56 102 ARG A CA 1
ATOM 802 C C . ARG A 1 102 ? 23.090 38.607 -1.509 1.00 55.56 102 ARG A C 1
ATOM 804 O O . ARG A 1 102 ? 23.255 39.758 -1.118 1.00 55.56 102 ARG A O 1
ATOM 811 N N . GLY A 1 103 ? 23.835 37.589 -1.073 1.00 52.28 103 GLY A N 1
ATOM 812 C CA . GLY A 1 103 ? 24.973 37.738 -0.158 1.00 52.28 103 GLY A CA 1
ATOM 813 C C . GLY A 1 103 ? 26.265 38.219 -0.832 1.00 52.28 103 GLY A C 1
ATOM 814 O O . GLY A 1 103 ? 27.093 38.846 -0.179 1.00 52.28 103 GLY A O 1
ATOM 815 N N . PHE A 1 104 ? 26.435 37.990 -2.138 1.00 52.09 104 PHE A N 1
ATOM 816 C CA . PHE A 1 104 ? 27.615 38.456 -2.883 1.00 52.09 104 PHE A CA 1
ATOM 817 C C . PHE A 1 104 ? 27.515 39.922 -3.334 1.00 52.09 104 PHE A C 1
ATOM 819 O O . PHE A 1 104 ? 28.540 40.568 -3.544 1.00 52.09 104 PHE A O 1
ATOM 826 N N . SER A 1 105 ? 26.307 40.486 -3.433 1.00 51.78 105 SER A N 1
ATOM 827 C CA . SER A 1 105 ? 26.103 41.881 -3.855 1.00 51.78 105 SER A CA 1
ATOM 828 C C . SER A 1 105 ? 26.495 42.921 -2.796 1.00 51.78 105 SER A C 1
ATOM 830 O O . SER A 1 105 ? 26.742 44.071 -3.149 1.00 51.78 105 SER A O 1
ATOM 832 N N . SER A 1 106 ? 26.557 42.558 -1.508 1.00 49.91 106 SER A N 1
ATOM 833 C CA . SER A 1 106 ? 26.858 43.502 -0.416 1.00 49.91 106 SER A CA 1
ATOM 834 C C . SER A 1 106 ? 28.340 43.561 -0.023 1.00 49.91 106 SER A C 1
ATOM 836 O O . SER A 1 106 ? 28.766 44.547 0.571 1.00 49.91 106 SER A O 1
ATOM 838 N N . VAL A 1 107 ? 29.150 42.561 -0.392 1.00 54.78 107 VAL A N 1
ATOM 839 C CA . VAL A 1 107 ? 30.585 42.507 -0.037 1.00 54.78 107 VAL A CA 1
ATOM 840 C C . VAL A 1 107 ? 31.471 43.221 -1.078 1.00 54.78 107 VAL A C 1
ATOM 842 O O . VAL A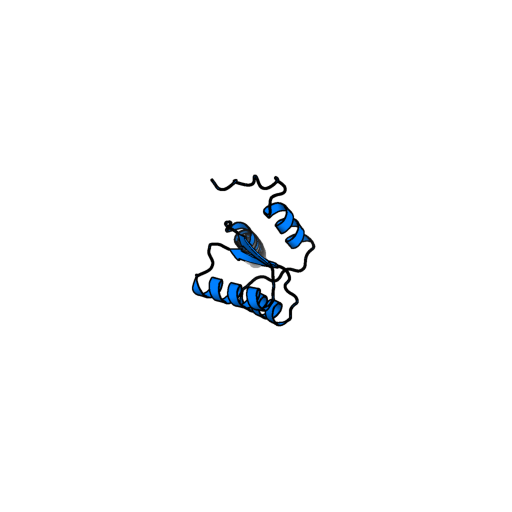 1 107 ? 32.605 43.588 -0.783 1.00 54.78 107 VAL A O 1
ATOM 845 N N . GLY A 1 108 ? 30.953 43.490 -2.283 1.00 51.50 108 GLY A N 1
ATOM 846 C CA . GLY A 1 108 ? 31.709 44.097 -3.390 1.00 51.50 108 GLY A CA 1
ATOM 847 C C . GLY A 1 108 ? 31.664 45.629 -3.506 1.00 51.50 108 GLY A C 1
ATOM 848 O O . GLY A 1 108 ? 32.376 46.183 -4.338 1.00 51.50 108 GLY A O 1
ATOM 849 N N . ALA A 1 109 ? 30.858 46.338 -2.707 1.00 52.06 109 ALA A N 1
ATOM 850 C CA . ALA A 1 109 ? 30.587 47.766 -2.933 1.00 52.06 109 ALA A CA 1
ATOM 851 C C . ALA A 1 109 ? 31.506 48.753 -2.179 1.00 52.06 109 ALA A C 1
ATOM 853 O O . ALA A 1 109 ? 31.331 49.959 -2.328 1.00 52.06 109 ALA A O 1
ATOM 854 N N . ASN A 1 110 ? 32.487 48.290 -1.390 1.00 53.44 110 ASN A N 1
ATOM 855 C CA . ASN A 1 110 ? 33.284 49.169 -0.514 1.00 53.44 110 ASN A CA 1
ATOM 856 C C . ASN A 1 110 ? 34.804 49.140 -0.778 1.00 53.44 110 ASN A C 1
ATOM 858 O O . ASN A 1 110 ? 35.609 49.158 0.151 1.00 53.44 110 ASN A O 1
ATOM 862 N N . ARG A 1 111 ? 35.217 49.088 -2.053 1.00 49.47 111 ARG A N 1
ATOM 863 C CA . ARG A 1 111 ? 36.631 49.247 -2.457 1.00 49.47 111 ARG A CA 1
ATOM 864 C C . ARG A 1 111 ? 36.804 50.071 -3.745 1.00 49.47 111 ARG A C 1
ATOM 866 O O . ARG A 1 111 ? 37.535 49.661 -4.634 1.00 49.47 111 ARG A O 1
ATOM 873 N N . ILE A 1 112 ? 36.122 51.217 -3.860 1.00 46.16 112 ILE A N 1
ATOM 874 C CA . ILE A 1 112 ? 36.408 52.253 -4.885 1.00 46.16 112 ILE A CA 1
ATOM 875 C C . ILE A 1 112 ? 36.183 53.660 -4.293 1.00 46.16 112 ILE A C 1
ATOM 877 O O . ILE A 1 112 ? 35.430 54.469 -4.825 1.00 46.16 112 ILE A O 1
ATOM 881 N N . LYS A 1 113 ? 36.785 53.938 -3.133 1.00 49.09 113 LYS A N 1
ATOM 882 C CA . LYS A 1 113 ? 37.011 55.302 -2.627 1.00 49.09 113 LYS A CA 1
ATOM 883 C C . LYS A 1 113 ? 38.283 55.320 -1.779 1.00 49.09 113 LYS A C 1
ATOM 885 O O . LYS A 1 113 ? 38.181 55.322 -0.558 1.00 49.09 113 LYS A O 1
ATOM 890 N N . GLN A 1 114 ? 39.440 55.268 -2.433 1.00 43.94 114 GLN A N 1
ATOM 891 C CA . GLN A 1 114 ? 40.674 55.960 -2.042 1.00 43.94 114 GLN A CA 1
ATOM 892 C C . GLN A 1 114 ? 41.438 56.286 -3.320 1.00 43.94 114 GLN A C 1
ATOM 894 O O . GLN A 1 114 ? 41.418 55.419 -4.224 1.00 43.94 114 GLN A O 1
#

pLDDT: mean 73.11, std 16.54, range [36.34, 93.06]

Sequence (114 aa):
MARKQKQGADGINSRLQLVMKSGKVCLGVKTAVHSLRTGKAKLIIISNNCPALRKSEVEYYAMLAKCGVHHYPGDVLLLRLQRVQQQQQQQQQQQQQQQQQRGFSSVGANRIKQ

Foldseek 3Di:
DDDPPPDPPPDPVVVVVVCVVPNDDDDDQVRLLVCLVVLVAAEDEDEPPDDPVSVVVSVVSCVVSVHHYHYDDDPPPVVPVVVVVVVVVVVVVVVVVVVVVVVVVVVPPPPPDD

Secondary structure (DSSP, 8-state):
--------SS-HHHHHHHHHHHS----SHHHHHHHHHTT--SEEEEETTS-HHHHHHHHHHHHHTT-EEEEE---HHHHHHHHHHHHHHHHHHHHHHHHHHHHHTTTSSSSS--